Protein AF-A0A0F9DIH0-F1 (afdb_monomer)

Secondary structure (DSSP, 8-state):
----SSHHHHHHHHHHHHHHHHHHHHHHHHHHHHHHHHHHHHHHTTSS---HHHHHHHHHHHHHHHTT-TT---SSS-PPP-STTS--EEEEEEE-SS-EEEEEEETTS-EEE---GGG-

Solvent-accessible surface area (backbone atoms only — not comparable to full-atom values): 7164 Å² total; per-residue (Å²): 139,86,92,80,74,75,64,61,63,53,53,52,52,52,51,54,52,53,51,50,50,50,53,51,51,52,54,51,49,56,53,51,52,56,49,53,52,51,55,54,33,43,77,35,38,80,44,100,62,82,36,76,66,28,48,50,48,49,52,55,50,45,62,59,47,47,78,75,38,72,67,45,73,82,85,81,60,93,47,61,83,49,44,104,80,68,48,46,72,46,81,46,78,45,76,71,89,74,32,44,46,35,35,42,30,41,77,90,69,52,72,48,80,39,49,63,72,87,53,93

Structure (mmCIF, N/CA/C/O backbone):
data_AF-A0A0F9DIH0-F1
#
_entry.id   AF-A0A0F9DIH0-F1
#
loop_
_atom_site.group_PDB
_atom_site.id
_atom_site.type_symbol
_atom_site.label_atom_id
_atom_site.label_alt_id
_atom_site.label_comp_id
_atom_site.label_asym_id
_atom_site.label_entity_id
_atom_site.label_seq_id
_atom_site.pdbx_PDB_ins_code
_atom_site.Cartn_x
_atom_site.Cartn_y
_atom_site.Cartn_z
_atom_site.occupancy
_atom_site.B_iso_or_equiv
_atom_site.auth_seq_id
_atom_site.auth_comp_id
_atom_site.auth_asym_id
_atom_site.auth_atom_id
_atom_site.pdbx_PDB_model_num
ATOM 1 N N . MET A 1 1 ? 34.090 31.155 52.040 1.00 46.81 1 MET A N 1
ATOM 2 C CA . MET A 1 1 ? 33.802 31.039 50.593 1.00 46.81 1 MET A CA 1
ATOM 3 C C . MET A 1 1 ? 33.198 29.666 50.344 1.00 46.81 1 MET A C 1
ATOM 5 O O . MET A 1 1 ? 33.701 28.719 50.931 1.00 46.81 1 MET A O 1
ATOM 9 N N . GLY A 1 2 ? 32.123 29.573 49.553 1.00 48.81 2 GLY A N 1
ATOM 10 C CA . GLY A 1 2 ? 31.555 28.293 49.098 1.00 48.81 2 GLY A CA 1
ATOM 11 C C . GLY A 1 2 ? 30.111 28.006 49.532 1.00 48.81 2 GLY A C 1
ATOM 12 O O . GLY A 1 2 ? 29.866 27.019 50.214 1.00 48.81 2 GLY A O 1
ATOM 13 N N . LYS A 1 3 ? 29.145 28.847 49.138 1.00 50.38 3 LYS A N 1
ATOM 14 C CA . LYS A 1 3 ? 27.725 28.456 49.030 1.00 50.38 3 LYS A CA 1
ATOM 15 C C . LYS A 1 3 ? 27.330 28.487 47.552 1.00 50.38 3 LYS A C 1
ATOM 17 O O . LYS A 1 3 ? 26.573 29.351 47.142 1.00 50.38 3 LYS A O 1
ATOM 22 N N . GLU A 1 4 ? 27.866 27.576 46.751 1.00 50.84 4 GLU A N 1
ATOM 23 C CA . GLU A 1 4 ? 27.496 27.425 45.338 1.00 50.84 4 GLU A CA 1
ATOM 24 C C . GLU A 1 4 ? 27.503 25.923 45.031 1.00 50.84 4 GLU A C 1
ATOM 26 O O . GLU A 1 4 ? 28.532 25.275 45.174 1.00 50.84 4 GLU A O 1
ATOM 31 N N . GLY A 1 5 ? 26.342 25.331 44.733 1.00 53.25 5 GLY A N 1
ATOM 32 C CA . GLY A 1 5 ? 26.240 23.892 44.423 1.00 53.25 5 GLY A CA 1
ATOM 33 C C . GLY A 1 5 ? 24.900 23.226 44.758 1.00 53.25 5 GLY A C 1
ATOM 34 O O . GLY A 1 5 ? 24.653 22.103 44.339 1.00 53.25 5 GLY A O 1
ATOM 35 N N . SER A 1 6 ? 24.005 23.899 45.492 1.00 52.09 6 SER A N 1
ATOM 36 C CA . SER A 1 6 ? 22.675 23.350 45.829 1.00 52.09 6 SER A CA 1
ATOM 37 C C . SER A 1 6 ? 21.576 23.727 44.819 1.00 52.09 6 SER A C 1
ATOM 39 O O . SER A 1 6 ? 20.570 23.026 44.721 1.00 52.09 6 SER A O 1
ATOM 41 N N . GLY A 1 7 ? 21.763 24.817 44.064 1.00 57.88 7 GLY A 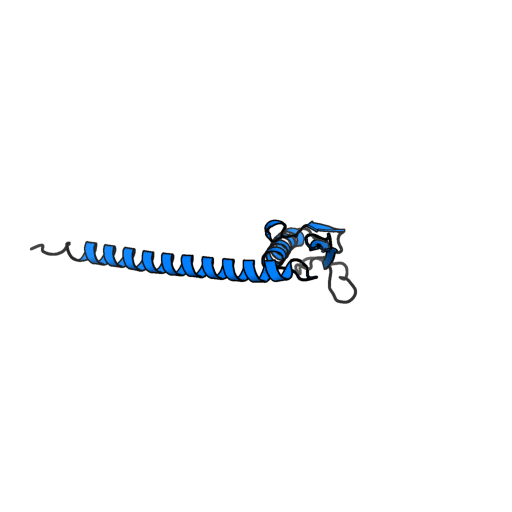N 1
ATOM 42 C CA . GLY A 1 7 ? 20.797 25.294 43.063 1.00 57.88 7 GLY A CA 1
ATOM 43 C C . GLY A 1 7 ? 20.794 24.469 41.774 1.00 57.88 7 GLY A C 1
ATOM 44 O O . GLY A 1 7 ? 19.728 24.125 41.273 1.00 57.88 7 GLY A O 1
ATOM 45 N N . THR A 1 8 ? 21.977 24.056 41.312 1.00 61.94 8 THR A N 1
ATOM 46 C CA . THR A 1 8 ? 22.172 23.392 40.013 1.00 61.94 8 THR A CA 1
ATOM 47 C C . THR A 1 8 ? 21.471 22.034 39.926 1.00 61.94 8 THR A C 1
ATOM 49 O O . THR A 1 8 ? 20.757 21.777 38.964 1.00 61.94 8 THR A O 1
ATOM 52 N N . MET A 1 9 ? 21.549 21.201 40.972 1.00 63.62 9 MET A N 1
ATOM 53 C CA . MET A 1 9 ? 20.879 19.888 40.983 1.00 63.62 9 MET A CA 1
ATOM 54 C C . MET A 1 9 ? 19.346 19.975 40.933 1.00 63.62 9 MET A C 1
ATOM 56 O O . MET A 1 9 ? 18.698 19.106 40.353 1.00 63.62 9 MET A O 1
ATOM 60 N N . LYS A 1 10 ? 18.737 20.999 41.550 1.00 70.94 10 LYS A N 1
ATOM 61 C CA . LYS A 1 10 ? 17.271 21.160 41.545 1.00 70.94 10 LYS A CA 1
ATOM 62 C C . LYS A 1 10 ? 16.762 21.641 40.190 1.00 70.94 10 LYS A C 1
ATOM 64 O O . LYS A 1 10 ? 15.706 21.191 39.749 1.00 70.94 10 LYS A O 1
ATOM 69 N N . GLU A 1 11 ? 17.507 22.530 39.541 1.00 72.56 11 GLU A N 1
ATOM 70 C CA . GLU A 1 11 ? 17.199 23.024 38.197 1.00 72.56 11 GLU A CA 1
ATOM 71 C C . GLU A 1 11 ? 17.341 21.913 37.148 1.00 72.56 11 GLU A C 1
ATOM 73 O O . GLU A 1 11 ? 16.443 21.738 36.326 1.00 72.56 11 GLU A O 1
ATOM 78 N N . GLU A 1 12 ? 18.384 21.082 37.243 1.00 74.75 12 GLU A N 1
ATOM 79 C CA . GLU A 1 12 ? 18.558 19.894 36.394 1.00 74.75 12 GLU A CA 1
ATOM 80 C C . GLU A 1 12 ? 17.431 18.862 36.596 1.00 74.75 12 GLU A C 1
ATOM 82 O O . GLU A 1 12 ? 16.861 18.349 35.627 1.00 74.75 12 GLU A O 1
ATOM 87 N N . MET A 1 13 ? 17.031 18.595 37.845 1.00 73.69 13 MET A N 1
ATOM 88 C CA . MET A 1 13 ? 15.895 17.710 38.142 1.00 73.69 13 MET A CA 1
ATOM 89 C C . MET A 1 13 ? 14.570 18.243 37.581 1.00 73.69 13 MET A C 1
ATOM 91 O O . MET A 1 13 ? 13.774 17.485 37.030 1.00 73.69 13 MET A O 1
ATOM 95 N N . MET A 1 14 ? 14.314 19.547 37.702 1.00 75.19 14 MET A N 1
ATOM 96 C CA . MET A 1 14 ? 13.110 20.156 37.130 1.00 75.19 14 MET A CA 1
ATOM 97 C C . MET A 1 14 ? 13.128 20.123 35.598 1.00 75.19 14 MET A C 1
ATOM 99 O O . MET A 1 14 ? 12.092 19.859 34.986 1.00 75.19 14 MET A O 1
ATOM 103 N N . GLY A 1 15 ? 14.295 20.325 34.978 1.00 80.12 15 GLY A N 1
ATOM 104 C CA . GLY A 1 15 ? 14.478 20.210 33.531 1.00 80.12 15 GLY A CA 1
ATOM 105 C C . GLY A 1 15 ? 14.171 18.804 33.012 1.00 80.12 15 GLY A C 1
ATOM 106 O O . GLY A 1 15 ? 13.383 18.643 32.081 1.00 80.12 15 GLY A O 1
ATOM 107 N N . THR A 1 16 ? 14.718 17.775 33.662 1.00 87.56 16 THR A N 1
ATOM 108 C CA . THR A 1 16 ? 14.470 16.365 33.300 1.00 87.56 16 THR A CA 1
ATOM 109 C C . THR A 1 16 ? 13.014 15.941 33.514 1.00 87.56 16 THR A C 1
ATOM 111 O O . THR A 1 16 ? 12.452 15.219 32.686 1.00 87.56 16 THR A O 1
ATOM 114 N N . PHE A 1 17 ? 12.361 16.427 34.575 1.00 84.25 17 PHE A N 1
ATOM 115 C CA . PHE A 1 17 ? 10.936 16.185 34.806 1.00 84.25 17 PHE A CA 1
ATOM 116 C C . PHE A 1 17 ? 10.059 16.848 33.735 1.00 84.25 17 PHE A C 1
ATOM 118 O O . PHE A 1 17 ? 9.160 16.209 33.191 1.00 84.25 17 PHE A O 1
ATOM 125 N N . HIS A 1 18 ? 10.345 18.104 33.379 1.00 88.25 18 HIS A N 1
ATOM 126 C CA . HIS A 1 18 ? 9.611 18.817 32.333 1.00 88.25 18 HIS A CA 1
ATOM 127 C C . HIS A 1 18 ? 9.746 18.136 30.964 1.00 88.25 18 HIS A C 1
ATOM 129 O O . HIS A 1 18 ? 8.758 17.993 30.244 1.00 88.25 18 HIS A O 1
ATOM 135 N N . GLU A 1 19 ? 10.944 17.658 30.629 1.00 92.31 19 GLU A N 1
ATOM 136 C CA . GLU A 1 19 ? 11.187 16.910 29.395 1.00 92.31 19 GLU A CA 1
ATOM 137 C C . GLU A 1 19 ? 10.433 15.572 29.378 1.00 92.31 19 GLU A C 1
ATOM 139 O O . GLU A 1 19 ? 9.779 15.226 28.394 1.00 92.31 19 GLU A O 1
ATOM 144 N N . SER A 1 20 ? 10.412 14.863 30.509 1.00 91.38 20 SER A N 1
ATOM 145 C CA . SER A 1 20 ? 9.646 13.618 30.653 1.00 91.38 20 SER A CA 1
ATOM 146 C C . SER A 1 20 ? 8.139 13.840 30.465 1.00 91.38 20 SER A C 1
ATOM 148 O O . SER A 1 20 ? 7.466 13.026 29.831 1.00 91.38 20 SER A O 1
ATOM 150 N N . LEU A 1 21 ? 7.597 14.957 30.969 1.00 94.50 21 LEU A N 1
ATOM 151 C CA . LEU A 1 21 ? 6.192 15.323 30.766 1.00 94.50 21 LEU A CA 1
ATOM 152 C C . LEU A 1 21 ? 5.876 15.608 29.291 1.00 94.50 21 LEU A C 1
ATOM 154 O O . LEU A 1 21 ? 4.831 15.170 28.806 1.00 94.50 21 LEU A O 1
ATOM 158 N N . LYS A 1 22 ? 6.773 16.290 28.564 1.00 94.44 22 LYS A N 1
ATOM 159 C CA . LYS A 1 22 ? 6.619 16.517 27.116 1.00 94.44 22 LYS A CA 1
ATOM 160 C C . LYS A 1 22 ? 6.600 15.204 26.343 1.00 94.44 22 LYS A C 1
ATOM 162 O O . LYS A 1 22 ? 5.678 14.974 25.565 1.00 94.44 22 LYS A O 1
ATOM 167 N N . GLN A 1 23 ? 7.557 14.318 26.616 1.00 94.00 23 GLN A N 1
ATOM 168 C CA . GLN A 1 23 ? 7.631 13.003 25.975 1.00 94.00 23 GLN A CA 1
ATOM 169 C C . GLN A 1 23 ? 6.384 12.155 26.264 1.00 94.00 23 GLN A C 1
ATOM 171 O O . GLN A 1 23 ? 5.854 11.498 25.368 1.00 94.00 23 GLN A O 1
ATOM 176 N N . ALA A 1 24 ? 5.868 12.188 27.497 1.00 93.56 24 ALA A N 1
ATOM 177 C CA . ALA A 1 24 ? 4.642 11.480 27.861 1.00 93.56 24 ALA A CA 1
ATOM 178 C C . ALA A 1 24 ? 3.401 12.034 27.137 1.00 93.56 24 ALA A C 1
ATOM 180 O O . ALA A 1 24 ? 2.552 11.255 26.687 1.00 93.56 24 ALA A O 1
ATOM 181 N N . ALA A 1 25 ? 3.300 13.360 26.994 1.00 93.81 25 ALA A N 1
ATOM 182 C CA . ALA A 1 25 ? 2.220 14.008 26.257 1.00 93.81 25 ALA A CA 1
ATOM 183 C C . ALA A 1 25 ? 2.268 13.657 24.762 1.00 93.81 25 ALA A C 1
ATOM 185 O O . ALA A 1 25 ? 1.250 13.270 24.187 1.00 93.81 25 ALA A O 1
ATOM 186 N N . GLU A 1 26 ? 3.452 13.703 24.149 1.00 95.31 26 GLU A N 1
ATOM 187 C CA . GLU A 1 26 ? 3.643 13.343 22.743 1.00 95.31 26 GLU A CA 1
ATOM 188 C C . GLU A 1 26 ? 3.342 11.865 22.479 1.00 95.31 26 GLU A C 1
ATOM 190 O O . GLU A 1 26 ? 2.585 11.540 21.565 1.00 95.31 26 GLU A O 1
ATOM 195 N N . LYS A 1 27 ? 3.832 10.962 23.336 1.00 93.00 27 LYS A N 1
ATOM 196 C CA . LYS A 1 27 ? 3.518 9.530 23.248 1.00 93.00 27 LYS A CA 1
ATOM 197 C C . LYS A 1 27 ? 2.017 9.261 23.366 1.00 93.00 27 LYS A C 1
ATOM 199 O O . LYS A 1 27 ? 1.488 8.395 22.672 1.00 93.00 27 LYS A O 1
ATOM 204 N N . SER A 1 28 ? 1.328 9.996 24.238 1.00 92.56 28 SER A N 1
ATOM 205 C CA . SER A 1 28 ? -0.126 9.882 24.389 1.00 92.56 28 SER A CA 1
ATOM 206 C C . SER A 1 28 ? -0.853 10.371 23.137 1.00 92.56 28 SER A C 1
ATOM 208 O O . SER A 1 28 ? -1.756 9.684 22.667 1.00 92.56 28 SER A O 1
ATOM 210 N N . ARG A 1 29 ? -0.427 11.502 22.555 1.00 93.44 29 ARG A N 1
ATOM 211 C CA . ARG A 1 29 ? -0.972 12.034 21.296 1.00 93.44 29 ARG A CA 1
ATOM 212 C C . ARG A 1 29 ? -0.835 11.027 20.154 1.00 93.44 29 ARG A C 1
ATOM 214 O O . ARG A 1 29 ? -1.838 10.689 19.537 1.00 93.44 29 ARG A O 1
ATOM 221 N N . LEU A 1 30 ? 0.371 10.499 19.937 1.00 88.81 30 LEU A N 1
ATOM 222 C CA . LEU A 1 30 ? 0.639 9.510 18.887 1.00 88.81 30 LEU A CA 1
ATOM 223 C C . LEU A 1 30 ? -0.229 8.257 19.049 1.00 88.81 30 LEU A C 1
ATOM 225 O O . LEU A 1 30 ? -0.768 7.743 18.075 1.00 88.81 30 LEU A O 1
ATOM 229 N N . ARG A 1 31 ? -0.423 7.790 20.288 1.00 86.69 31 ARG A N 1
ATOM 230 C CA . ARG A 1 31 ? -1.306 6.652 20.569 1.00 86.69 31 ARG A CA 1
ATOM 231 C C . ARG A 1 31 ? -2.765 6.943 20.208 1.00 86.69 31 ARG A C 1
ATOM 233 O O . ARG A 1 31 ? -3.438 6.053 19.698 1.00 86.69 31 ARG A O 1
ATOM 240 N N . TYR A 1 32 ? -3.267 8.144 20.498 1.00 85.19 32 TYR A N 1
ATOM 241 C CA . TYR A 1 32 ? -4.633 8.527 20.128 1.00 85.19 32 TYR A CA 1
ATOM 242 C C . TYR A 1 32 ? -4.807 8.645 18.611 1.00 85.19 32 TYR A C 1
ATOM 244 O O . TYR A 1 32 ? -5.815 8.173 18.099 1.00 85.19 32 TYR A O 1
ATOM 252 N N . GLU A 1 33 ? -3.825 9.204 17.900 1.00 84.94 33 GLU A N 1
ATOM 253 C CA . GLU A 1 33 ? -3.834 9.278 16.429 1.00 84.94 33 GLU A CA 1
ATOM 254 C C . GLU A 1 33 ? -3.873 7.880 15.800 1.00 84.94 33 GLU A C 1
ATOM 256 O O . GLU A 1 33 ? -4.748 7.595 14.990 1.00 84.94 33 GLU A O 1
ATOM 261 N N . GLN A 1 34 ? -3.024 6.962 16.270 1.00 80.38 34 GLN A N 1
ATOM 262 C CA . GLN A 1 34 ? -3.030 5.566 15.817 1.00 80.38 34 GLN A CA 1
ATOM 263 C C . GLN A 1 34 ? -4.366 4.853 16.073 1.00 80.38 34 GLN A C 1
ATOM 265 O O . GLN A 1 34 ? -4.791 4.023 15.271 1.00 80.38 34 GLN A O 1
ATOM 270 N N . LEU A 1 35 ? -5.030 5.151 17.195 1.00 79.50 35 LEU A N 1
ATOM 271 C CA . LEU A 1 35 ? -6.350 4.592 17.491 1.00 79.50 35 LEU A CA 1
ATOM 272 C C . LEU A 1 35 ? -7.422 5.139 16.543 1.00 79.50 35 LEU A C 1
ATOM 274 O O . LEU A 1 35 ? -8.268 4.370 16.096 1.00 79.50 35 LEU A O 1
ATOM 278 N N . ASP A 1 36 ? -7.399 6.437 16.240 1.0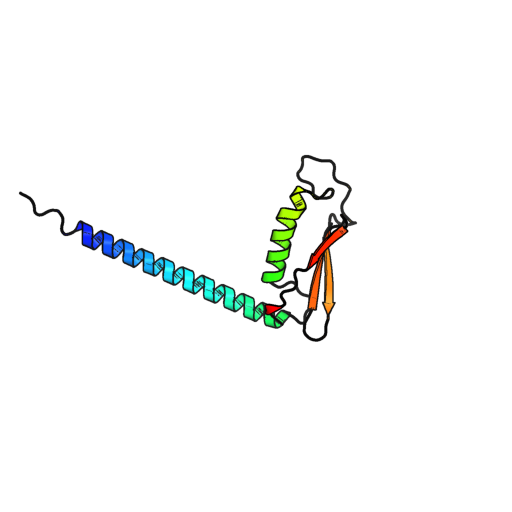0 81.94 36 ASP A N 1
ATOM 279 C CA . ASP A 1 36 ? -8.361 7.068 15.330 1.00 81.94 36 ASP A CA 1
ATOM 280 C C . ASP A 1 36 ? -8.243 6.506 13.905 1.00 81.94 36 ASP A C 1
ATOM 282 O O . ASP A 1 36 ? -9.251 6.129 13.300 1.00 81.94 36 ASP A O 1
ATOM 286 N N . ASP A 1 37 ? -7.013 6.351 13.409 1.00 80.69 37 ASP A N 1
ATOM 287 C CA . ASP A 1 37 ? -6.742 5.725 12.112 1.00 80.69 37 ASP A CA 1
ATOM 288 C C . ASP A 1 37 ? -7.224 4.267 12.082 1.00 80.69 37 ASP A C 1
ATOM 290 O O . ASP A 1 37 ? -7.966 3.884 11.177 1.00 80.69 37 ASP A O 1
ATOM 294 N N . PHE A 1 38 ? -6.940 3.485 13.130 1.00 77.75 38 PHE A N 1
ATOM 295 C CA . PHE A 1 38 ? -7.441 2.112 13.259 1.00 77.75 38 PHE A CA 1
ATOM 296 C C . PHE A 1 38 ? -8.977 2.031 13.198 1.00 77.75 38 PHE A C 1
ATOM 298 O O . PHE A 1 38 ? -9.535 1.176 12.504 1.00 77.75 38 PHE A O 1
ATOM 305 N N . TYR A 1 39 ? -9.694 2.915 13.903 1.00 75.44 39 TYR A N 1
ATOM 306 C CA . TYR A 1 39 ? -11.162 2.913 13.882 1.00 75.44 39 TYR A CA 1
ATOM 307 C C . TYR A 1 39 ? -11.729 3.293 12.510 1.00 75.44 39 TYR A C 1
ATOM 309 O O . TYR A 1 39 ? -12.713 2.688 12.067 1.00 75.44 39 TYR A O 1
ATOM 317 N N . LYS A 1 40 ? -11.116 4.261 11.819 1.00 77.06 40 LYS A N 1
ATOM 318 C CA . LYS A 1 40 ? -11.498 4.628 10.446 1.00 77.06 40 LYS A CA 1
ATOM 319 C C . LYS A 1 40 ? -11.242 3.483 9.473 1.00 77.06 40 LYS A C 1
ATOM 321 O O . LYS A 1 40 ? -12.110 3.179 8.653 1.00 77.06 40 LYS A O 1
ATOM 326 N N . ASP A 1 41 ? -10.100 2.822 9.597 1.00 79.50 41 ASP A N 1
ATOM 327 C CA . ASP A 1 41 ? -9.701 1.720 8.728 1.00 79.50 41 ASP A CA 1
ATOM 328 C C . ASP A 1 41 ? -10.612 0.503 8.909 1.00 79.50 41 ASP A C 1
ATOM 330 O O . ASP A 1 41 ? -11.129 -0.033 7.927 1.00 79.50 41 ASP A O 1
ATOM 334 N N . ARG A 1 42 ? -10.975 0.158 10.151 1.00 71.94 42 ARG A N 1
ATOM 335 C CA . ARG A 1 42 ? -11.974 -0.887 10.432 1.00 71.94 42 ARG A CA 1
ATOM 336 C C . ARG A 1 42 ? -13.333 -0.589 9.789 1.00 71.94 42 ARG A C 1
ATOM 338 O O . ARG A 1 42 ? -13.984 -1.490 9.261 1.00 71.94 42 ARG A O 1
ATOM 345 N N . ALA A 1 43 ? -13.776 0.671 9.790 1.00 72.62 43 ALA A N 1
ATOM 346 C CA . ALA A 1 43 ? -15.013 1.072 9.111 1.00 72.62 43 ALA A CA 1
ATOM 347 C C . ALA A 1 43 ? -14.921 0.965 7.572 1.00 72.62 43 ALA A C 1
ATOM 349 O O . ALA A 1 43 ? -15.948 0.936 6.882 1.00 72.62 43 ALA A O 1
ATOM 350 N N . ASN A 1 44 ? -13.704 0.899 7.027 1.00 69.44 44 ASN A N 1
ATOM 351 C CA . ASN A 1 44 ? -13.418 0.810 5.600 1.00 69.44 44 ASN A CA 1
ATOM 352 C C . ASN A 1 44 ? -13.021 -0.598 5.127 1.00 69.44 44 ASN A C 1
ATOM 354 O O . ASN A 1 44 ? -13.065 -0.826 3.924 1.00 69.44 44 ASN A O 1
ATOM 358 N N . ALA A 1 45 ? -12.756 -1.561 6.018 1.00 64.88 45 ALA A N 1
ATOM 359 C CA . ALA A 1 45 ? -12.261 -2.909 5.683 1.00 64.88 45 ALA A CA 1
ATOM 360 C C . ALA A 1 45 ? -13.164 -3.738 4.736 1.00 64.88 45 ALA A C 1
ATOM 362 O O . ALA A 1 45 ? -12.736 -4.733 4.151 1.00 64.88 45 ALA A O 1
ATOM 363 N N . LYS A 1 46 ? -14.433 -3.340 4.566 1.00 68.25 46 LYS A N 1
ATOM 364 C CA . LYS A 1 46 ? -15.388 -3.953 3.618 1.00 68.25 46 LYS A CA 1
ATOM 365 C C . LYS A 1 46 ? -15.584 -3.156 2.325 1.00 68.25 46 LYS A C 1
ATOM 367 O O . LYS A 1 46 ? -16.442 -3.502 1.515 1.00 68.25 46 LYS A O 1
ATOM 372 N N . LYS A 1 47 ? -14.845 -2.064 2.144 1.00 77.50 47 LYS A N 1
ATOM 373 C CA . LYS A 1 47 ? -14.915 -1.182 0.977 1.00 77.50 47 LYS A CA 1
ATOM 374 C C . LYS A 1 47 ? -13.707 -1.425 0.076 1.00 77.50 47 LYS A C 1
ATOM 376 O O . LYS A 1 47 ? -12.690 -1.961 0.497 1.00 77.50 47 LYS A O 1
ATOM 381 N N . PHE A 1 48 ? -13.810 -0.983 -1.173 1.00 84.94 48 PHE A N 1
ATOM 382 C CA . PHE A 1 48 ? -12.688 -0.948 -2.112 1.00 84.94 48 PHE A CA 1
ATOM 383 C C . PHE A 1 48 ? -11.813 0.282 -1.834 1.00 84.94 48 PHE A C 1
ATOM 385 O O . PHE A 1 48 ? -11.788 1.235 -2.611 1.00 84.94 48 PHE A O 1
ATOM 392 N N . THR A 1 49 ? -11.184 0.321 -0.661 1.00 85.62 49 THR A N 1
ATOM 393 C CA . THR A 1 49 ? -10.385 1.459 -0.191 1.00 85.62 49 THR A CA 1
ATOM 394 C C . THR A 1 49 ? -9.115 0.944 0.465 1.00 85.62 49 THR A C 1
ATOM 396 O O . THR A 1 49 ? -9.170 -0.052 1.170 1.00 85.62 49 THR A O 1
ATOM 399 N N . ILE A 1 50 ? -7.996 1.625 0.213 1.00 87.94 50 ILE A N 1
ATOM 400 C CA . ILE A 1 50 ? -6.710 1.341 0.853 1.00 87.94 50 ILE A CA 1
ATOM 401 C C . ILE A 1 50 ? -6.701 2.009 2.230 1.00 87.94 50 ILE A C 1
ATOM 403 O O . ILE A 1 50 ? -6.941 3.216 2.321 1.00 87.94 50 ILE A O 1
ATOM 407 N N . THR A 1 51 ? -6.451 1.230 3.279 1.00 88.44 51 THR A N 1
ATOM 408 C CA . THR A 1 51 ? -6.320 1.723 4.660 1.00 88.44 51 THR A CA 1
ATOM 409 C C . THR A 1 51 ? -5.014 2.494 4.868 1.00 88.44 51 THR A C 1
ATOM 411 O O . THR A 1 51 ? -4.110 2.462 4.028 1.00 88.44 51 THR A O 1
ATOM 414 N N . THR A 1 52 ? -4.871 3.197 5.994 1.00 87.19 52 THR A N 1
ATOM 415 C CA . THR A 1 52 ? -3.601 3.874 6.319 1.00 87.19 52 THR A CA 1
ATOM 416 C C . THR A 1 52 ? -2.448 2.878 6.467 1.00 87.19 52 THR A C 1
ATOM 418 O O . THR A 1 52 ? -1.341 3.133 5.984 1.00 87.19 52 THR A O 1
ATOM 421 N N . TYR A 1 53 ? -2.728 1.712 7.056 1.00 88.31 53 TYR A N 1
ATOM 422 C CA . TYR A 1 53 ? -1.783 0.604 7.160 1.00 88.31 53 TYR A CA 1
ATOM 423 C C . TYR A 1 53 ? -1.379 0.068 5.780 1.00 88.31 53 TYR A C 1
ATOM 425 O O . TYR A 1 53 ? -0.195 0.038 5.454 1.00 88.31 53 TYR A O 1
ATOM 433 N N . GLU A 1 54 ? -2.353 -0.282 4.936 1.00 91.69 54 GLU A N 1
ATOM 434 C CA . GLU A 1 54 ? -2.104 -0.806 3.587 1.00 91.69 54 GLU A CA 1
ATOM 435 C C . GLU A 1 54 ? -1.325 0.198 2.728 1.00 91.69 54 GLU A C 1
ATOM 437 O O . GLU A 1 54 ? -0.430 -0.183 1.974 1.00 91.69 54 GLU A O 1
ATOM 442 N N . LEU A 1 55 ? -1.617 1.496 2.865 1.00 92.06 55 LEU A N 1
ATOM 443 C CA . LEU A 1 55 ? -0.875 2.551 2.179 1.00 92.06 55 LEU A CA 1
ATOM 444 C C . LEU A 1 55 ? 0.591 2.579 2.619 1.00 92.06 55 LEU A C 1
ATOM 446 O O . LEU A 1 55 ? 1.476 2.716 1.775 1.00 92.06 55 LEU A O 1
ATOM 450 N N . LYS A 1 56 ? 0.858 2.438 3.920 1.00 94.12 56 LYS A N 1
ATOM 451 C CA . LYS A 1 56 ? 2.227 2.369 4.433 1.00 94.12 56 LYS A CA 1
ATOM 452 C C . LYS A 1 56 ? 2.972 1.164 3.851 1.00 94.12 56 LYS A C 1
ATOM 454 O O . LYS A 1 56 ? 4.077 1.339 3.345 1.00 94.12 56 LYS A O 1
ATOM 459 N N . GLU A 1 57 ? 2.355 -0.016 3.846 1.00 95.56 57 GLU A N 1
ATOM 460 C CA . GLU A 1 57 ? 2.952 -1.228 3.265 1.00 95.56 57 GLU A CA 1
ATOM 461 C C . GLU A 1 57 ? 3.252 -1.055 1.765 1.00 95.56 57 GLU A C 1
ATOM 463 O O . GLU A 1 57 ? 4.324 -1.433 1.289 1.00 95.56 57 G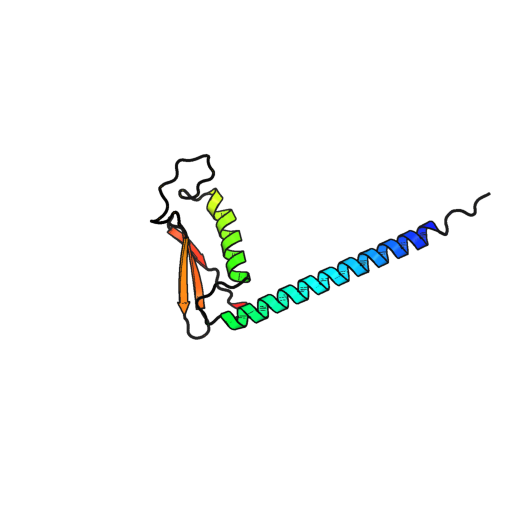LU A O 1
ATOM 468 N N . VAL A 1 58 ? 2.364 -0.388 1.013 1.00 95.75 58 VAL A N 1
ATOM 469 C CA . VAL A 1 58 ? 2.612 -0.037 -0.397 1.00 95.75 58 VAL A CA 1
ATOM 470 C C . VAL A 1 58 ? 3.838 0.858 -0.549 1.00 95.75 58 VAL A C 1
ATOM 472 O O . VAL A 1 58 ? 4.640 0.629 -1.454 1.00 95.75 58 VAL A O 1
ATOM 475 N N . LEU A 1 59 ? 3.977 1.894 0.281 1.00 95.44 59 LEU A N 1
ATOM 476 C CA . LEU A 1 59 ? 5.084 2.850 0.187 1.00 95.44 59 LEU A CA 1
ATOM 477 C C . LEU A 1 59 ? 6.427 2.210 0.553 1.00 95.44 59 LEU A C 1
ATOM 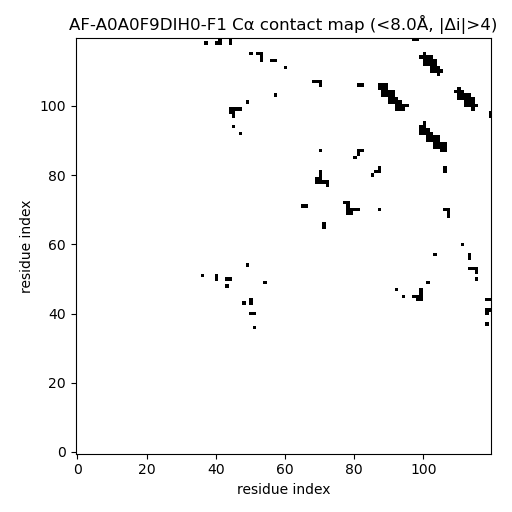479 O O . LEU A 1 59 ? 7.423 2.436 -0.143 1.00 95.44 59 LEU A O 1
ATOM 483 N N . ASP A 1 60 ? 6.447 1.386 1.598 1.00 96.56 60 ASP A N 1
ATOM 484 C CA . ASP A 1 60 ? 7.644 0.666 2.032 1.00 96.56 60 ASP A CA 1
ATOM 485 C C . ASP A 1 60 ? 8.094 -0.321 0.950 1.00 96.56 60 ASP A C 1
ATOM 487 O O . ASP A 1 60 ? 9.251 -0.296 0.512 1.00 96.56 60 ASP A O 1
ATOM 491 N N . TRP A 1 61 ? 7.158 -1.117 0.426 1.00 96.62 61 TRP A N 1
ATOM 492 C CA . TRP A 1 61 ? 7.446 -2.041 -0.664 1.00 96.62 61 TRP A CA 1
ATOM 493 C C . TRP A 1 61 ? 7.885 -1.313 -1.939 1.00 96.62 61 TRP A C 1
ATOM 495 O O . TRP A 1 61 ? 8.860 -1.720 -2.568 1.00 96.62 61 TRP A O 1
ATOM 505 N N . GLN A 1 62 ? 7.237 -0.204 -2.315 1.00 94.31 62 GLN A N 1
ATOM 506 C CA . GLN A 1 62 ? 7.663 0.594 -3.468 1.00 94.31 62 GLN A CA 1
ATOM 507 C C . GLN A 1 62 ? 9.088 1.117 -3.291 1.00 94.31 62 GLN A C 1
ATOM 509 O O . GLN A 1 62 ? 9.877 1.037 -4.229 1.00 94.31 62 GLN A O 1
ATOM 514 N N . THR A 1 63 ? 9.434 1.628 -2.110 1.00 94.56 63 THR A N 1
ATOM 515 C CA . THR A 1 63 ? 10.771 2.168 -1.833 1.00 94.56 63 THR A CA 1
ATOM 516 C C . THR A 1 63 ? 11.855 1.118 -2.060 1.00 94.56 63 THR A C 1
ATOM 518 O O . THR A 1 63 ? 12.876 1.410 -2.685 1.00 94.56 63 THR A O 1
ATOM 521 N N . GLU A 1 64 ? 11.624 -0.116 -1.612 1.00 95.38 64 GLU A N 1
ATOM 522 C CA . GLU A 1 64 ? 12.560 -1.216 -1.837 1.00 95.38 64 GLU A CA 1
ATOM 523 C C . GLU A 1 64 ? 12.543 -1.694 -3.294 1.00 95.38 64 GLU A C 1
ATOM 525 O O . GLU A 1 64 ? 13.586 -1.802 -3.942 1.00 95.38 64 GLU A O 1
ATOM 530 N N . HIS A 1 65 ? 11.354 -1.906 -3.855 1.00 94.06 65 HIS A N 1
ATOM 531 C CA . HIS A 1 65 ? 11.179 -2.409 -5.212 1.00 94.06 65 HIS A CA 1
ATOM 532 C C . HIS A 1 65 ? 11.795 -1.479 -6.270 1.00 94.06 65 HIS A C 1
ATOM 534 O O . HIS A 1 65 ? 12.375 -1.933 -7.257 1.00 94.06 65 HIS A O 1
ATOM 540 N N . ASN A 1 66 ? 11.723 -0.165 -6.063 1.00 92.00 66 ASN A N 1
ATOM 541 C CA . ASN A 1 66 ? 12.219 0.843 -7.003 1.00 92.00 66 ASN A CA 1
ATOM 542 C C . ASN A 1 66 ? 13.723 0.766 -7.251 1.00 92.00 66 ASN A C 1
ATOM 544 O O . ASN A 1 66 ? 14.170 1.101 -8.347 1.00 92.00 66 ASN A O 1
ATOM 548 N N . LYS A 1 67 ? 14.488 0.261 -6.279 1.00 91.94 67 LYS A N 1
ATOM 549 C CA . LYS A 1 67 ? 15.941 0.091 -6.397 1.00 91.94 67 LYS A CA 1
ATOM 550 C C . LYS A 1 67 ? 16.323 -0.882 -7.513 1.00 91.94 67 LYS A C 1
ATOM 552 O O . LYS A 1 67 ? 17.379 -0.736 -8.119 1.00 91.94 67 LYS A O 1
ATOM 557 N N . THR A 1 68 ? 15.470 -1.868 -7.790 1.00 91.00 68 THR A N 1
ATOM 558 C CA . THR A 1 68 ? 15.749 -2.954 -8.746 1.00 91.00 68 THR A CA 1
ATOM 559 C C . THR A 1 68 ? 14.784 -2.982 -9.931 1.00 91.00 68 THR A C 1
ATOM 561 O O . THR A 1 68 ? 15.033 -3.675 -10.917 1.00 91.00 68 THR A O 1
ATOM 564 N N . CYS A 1 69 ? 13.689 -2.220 -9.875 1.00 90.12 69 CYS A N 1
ATOM 565 C CA . CYS A 1 69 ? 12.650 -2.234 -10.896 1.00 90.12 69 CYS A CA 1
ATOM 566 C C . CYS A 1 69 ? 13.143 -1.651 -12.240 1.00 90.12 69 CYS A C 1
ATOM 568 O O . CYS A 1 69 ? 13.571 -0.492 -12.285 1.00 90.12 69 CYS A O 1
ATOM 570 N N . PRO A 1 70 ? 13.000 -2.385 -13.362 1.00 87.88 70 PRO A N 1
ATOM 571 C CA . PRO A 1 70 ? 13.391 -1.895 -14.689 1.00 87.88 70 PRO A CA 1
ATOM 572 C C . PRO A 1 70 ? 12.452 -0.813 -15.251 1.00 87.88 70 PRO A C 1
ATOM 574 O O . PRO A 1 70 ? 12.802 -0.137 -16.213 1.00 87.88 70 PRO A O 1
ATOM 577 N N . TYR A 1 71 ? 11.270 -0.633 -14.652 1.00 87.06 71 TYR A N 1
ATOM 578 C CA . TYR A 1 71 ? 10.283 0.389 -15.032 1.00 87.06 71 TYR A CA 1
ATOM 579 C C . TYR A 1 71 ? 10.273 1.591 -14.078 1.00 87.06 71 TYR A C 1
ATOM 581 O O . TYR A 1 71 ? 9.405 2.454 -14.194 1.00 87.06 71 TYR A O 1
ATOM 589 N N . TYR A 1 72 ? 11.166 1.627 -13.083 1.00 88.00 72 TYR A N 1
ATOM 590 C CA . TYR A 1 72 ? 11.309 2.788 -12.209 1.00 88.00 72 TYR A CA 1
ATOM 591 C C . TYR A 1 72 ? 12.336 3.749 -12.787 1.00 88.00 72 TYR A C 1
ATOM 593 O O . TYR A 1 72 ? 13.477 3.344 -12.983 1.00 88.00 72 TYR A O 1
ATOM 601 N N . ASP A 1 73 ? 11.946 4.993 -13.042 1.00 85.75 73 ASP A N 1
ATOM 602 C CA . ASP A 1 73 ? 12.871 6.020 -13.512 1.00 85.75 73 ASP A CA 1
ATOM 603 C C . ASP A 1 73 ? 13.555 6.690 -12.317 1.00 85.75 73 ASP A C 1
ATOM 605 O O . ASP A 1 73 ? 12.923 7.408 -11.543 1.00 85.75 73 ASP A O 1
ATOM 609 N N . ASP A 1 74 ? 14.844 6.412 -12.148 1.00 84.38 74 ASP A N 1
ATOM 610 C CA . ASP A 1 74 ? 15.717 7.079 -11.178 1.00 84.38 74 ASP A CA 1
ATOM 611 C C . ASP A 1 74 ? 16.532 8.220 -11.821 1.00 84.38 74 ASP A C 1
ATOM 613 O O . ASP A 1 74 ? 17.412 8.789 -11.177 1.00 84.38 74 ASP A O 1
ATOM 617 N N . GLY A 1 75 ? 16.261 8.554 -13.090 1.00 83.25 75 GLY A N 1
ATOM 618 C CA . GLY A 1 75 ? 16.990 9.543 -13.881 1.00 83.25 75 GLY A CA 1
ATOM 619 C C . GLY A 1 75 ? 18.327 9.046 -14.439 1.00 83.25 75 GLY A C 1
ATOM 620 O O . GLY A 1 75 ? 19.004 9.794 -15.143 1.00 83.25 75 GLY A O 1
ATOM 621 N N . THR A 1 76 ? 18.728 7.804 -14.143 1.00 81.56 76 THR A N 1
ATOM 622 C CA . THR A 1 76 ? 20.033 7.248 -14.544 1.00 81.56 76 THR A CA 1
ATOM 623 C C . THR A 1 76 ? 19.942 6.196 -15.648 1.00 81.56 76 THR A C 1
ATOM 625 O O . THR A 1 76 ? 20.956 5.870 -16.268 1.00 81.56 76 THR A O 1
ATOM 628 N N . LYS A 1 77 ? 18.743 5.674 -15.933 1.00 79.00 77 LYS A N 1
ATOM 629 C CA . LYS A 1 77 ? 18.515 4.596 -16.906 1.00 79.00 77 LYS A CA 1
ATOM 630 C C . LYS A 1 77 ? 17.345 4.894 -17.838 1.00 79.00 77 LYS A C 1
ATOM 632 O O . LYS A 1 77 ? 16.364 5.516 -17.448 1.00 79.00 77 LYS A O 1
ATOM 637 N N . VAL A 1 78 ? 17.431 4.401 -19.075 1.00 78.69 78 VAL A N 1
ATOM 638 C CA . VAL A 1 78 ? 16.312 4.446 -20.026 1.00 78.69 78 VAL A CA 1
ATOM 639 C C . VAL A 1 78 ? 15.270 3.426 -19.581 1.00 78.69 78 VAL A C 1
ATOM 641 O O . VAL A 1 78 ? 15.504 2.220 -19.663 1.00 78.69 78 VAL A O 1
ATOM 644 N N . VAL A 1 79 ? 14.128 3.903 -19.096 1.00 80.06 79 VAL A N 1
ATOM 645 C CA . VAL A 1 79 ? 13.012 3.043 -18.697 1.00 80.06 79 VAL A CA 1
ATOM 646 C C . VAL A 1 79 ? 12.082 2.762 -19.871 1.00 80.06 79 VAL A C 1
ATOM 648 O O . VAL A 1 79 ? 11.848 3.614 -20.728 1.00 80.06 79 VAL A O 1
ATOM 651 N N . SER A 1 80 ? 11.516 1.554 -19.904 1.00 69.56 80 SER A N 1
ATOM 652 C CA . SER A 1 80 ? 10.392 1.261 -20.796 1.00 69.56 80 SER A CA 1
ATOM 653 C C . SER A 1 80 ? 9.215 2.173 -20.429 1.00 69.56 80 SER A C 1
ATOM 655 O O . SER A 1 80 ? 8.984 2.379 -19.233 1.00 69.56 80 SER A O 1
ATOM 657 N N . PRO A 1 81 ? 8.446 2.692 -21.407 1.00 63.69 81 PRO A N 1
ATOM 658 C CA . PRO A 1 81 ? 7.283 3.517 -21.114 1.00 63.69 81 PRO A CA 1
ATOM 659 C C . PRO A 1 81 ? 6.362 2.782 -20.137 1.00 63.69 81 PRO A C 1
ATOM 661 O O . PRO A 1 81 ? 6.072 1.594 -20.312 1.00 63.69 81 PRO A O 1
ATOM 664 N N . GLY A 1 82 ? 5.943 3.491 -19.085 1.00 65.38 82 GLY A N 1
ATOM 665 C CA . GLY A 1 82 ? 4.881 3.030 -18.196 1.00 65.38 82 GLY A CA 1
ATOM 666 C C . GLY A 1 82 ? 3.583 2.784 -18.973 1.00 65.38 82 GLY A C 1
ATOM 667 O O . GLY A 1 82 ? 3.492 3.072 -20.168 1.00 65.38 82 GLY A O 1
ATOM 668 N N . GLY A 1 83 ? 2.557 2.253 -18.303 1.00 66.62 83 GLY A N 1
ATOM 669 C CA . GLY A 1 83 ? 1.237 2.071 -18.913 1.00 66.62 83 GLY A CA 1
ATOM 670 C C . GLY A 1 83 ? 0.648 3.384 -19.451 1.00 66.62 83 GLY A C 1
ATOM 671 O O . GLY A 1 83 ? 1.240 4.450 -19.299 1.00 66.62 83 GLY A O 1
ATOM 672 N N . ALA A 1 84 ? -0.554 3.328 -20.034 1.00 64.12 84 ALA A N 1
ATOM 673 C CA . ALA A 1 84 ? -1.186 4.396 -20.832 1.00 64.12 84 ALA 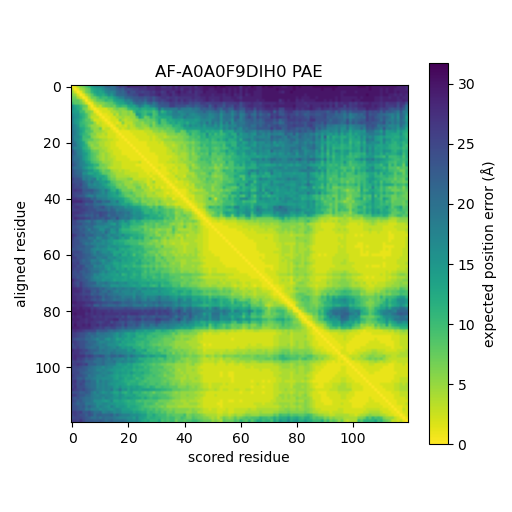A CA 1
ATOM 674 C C . ALA A 1 84 ? -1.331 5.799 -20.177 1.00 64.12 84 ALA A C 1
ATOM 676 O O . ALA A 1 84 ? -1.812 6.723 -20.824 1.00 64.12 84 ALA A O 1
ATOM 677 N N . ILE A 1 85 ? -0.906 5.979 -18.924 1.00 70.88 85 ILE A N 1
ATOM 678 C CA . ILE 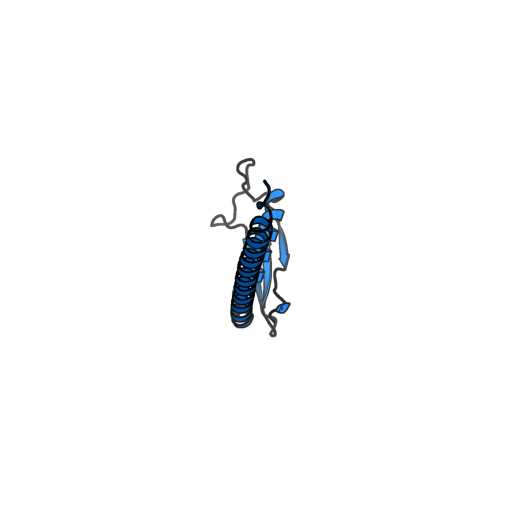A 1 85 ? -0.919 7.232 -18.151 1.00 70.88 85 ILE A CA 1
ATOM 679 C C . ILE A 1 85 ? 0.325 7.392 -17.249 1.00 70.88 85 ILE A C 1
ATOM 681 O O . ILE A 1 85 ? 0.271 8.060 -16.222 1.00 70.88 85 ILE A O 1
ATOM 685 N N . GLY A 1 86 ? 1.433 6.708 -17.555 1.00 70.81 86 GLY A N 1
ATOM 686 C CA . GLY A 1 86 ? 2.639 6.704 -16.710 1.00 70.81 86 GLY A CA 1
ATOM 687 C C . GLY A 1 86 ? 2.514 5.869 -15.427 1.00 70.81 86 GLY A C 1
ATOM 688 O O . GLY A 1 86 ? 3.471 5.743 -14.666 1.00 70.81 86 GLY A O 1
ATOM 689 N N . GLY A 1 87 ? 1.357 5.246 -15.190 1.00 81.31 87 GLY A N 1
ATOM 690 C CA . GLY A 1 87 ? 1.160 4.296 -14.102 1.00 81.31 87 GLY A CA 1
ATOM 691 C C . GLY A 1 87 ? 1.824 2.950 -14.401 1.00 81.31 87 GLY A C 1
ATOM 692 O O . GLY A 1 87 ? 1.649 2.386 -15.481 1.00 81.31 87 GLY A O 1
ATOM 693 N N . ARG A 1 88 ? 2.557 2.408 -13.425 1.00 89.38 88 ARG A N 1
ATOM 694 C CA . ARG A 1 88 ? 3.089 1.028 -13.449 1.00 89.38 88 ARG A CA 1
ATOM 695 C C . ARG A 1 88 ? 2.490 0.131 -12.370 1.00 89.38 88 ARG A C 1
ATOM 697 O O . ARG A 1 88 ? 2.863 -1.031 -12.284 1.00 89.38 88 ARG A O 1
ATOM 704 N N . MET A 1 89 ? 1.622 0.682 -11.527 1.00 91.69 89 MET A N 1
ATOM 705 C CA . MET A 1 89 ? 1.053 -0.001 -10.374 1.00 91.69 89 MET A CA 1
ATOM 706 C C . MET A 1 89 ? -0.391 -0.404 -10.651 1.00 91.69 89 MET A C 1
ATOM 708 O O . MET A 1 89 ? -1.173 0.407 -11.136 1.00 91.69 89 MET A O 1
ATOM 712 N N . THR A 1 90 ? -0.739 -1.643 -10.318 1.00 93.19 90 THR A N 1
ATOM 713 C CA . THR A 1 90 ? -2.104 -2.171 -10.369 1.00 93.19 90 THR A CA 1
ATOM 714 C C . THR A 1 90 ? -2.505 -2.645 -8.980 1.00 93.19 90 THR A C 1
ATOM 716 O O . THR A 1 90 ? -1.826 -3.492 -8.398 1.00 93.19 90 THR A O 1
ATOM 719 N N . TYR A 1 91 ? -3.617 -2.118 -8.473 1.00 93.94 91 TYR A N 1
ATOM 720 C CA . TYR A 1 91 ? -4.221 -2.520 -7.205 1.00 93.94 91 TYR A CA 1
ATOM 721 C C . TYR A 1 91 ? -5.384 -3.468 -7.490 1.00 93.94 91 TYR A C 1
ATOM 723 O O . TYR A 1 91 ? -6.290 -3.135 -8.251 1.00 93.94 91 TYR A O 1
ATOM 731 N N . SER A 1 92 ? -5.335 -4.662 -6.908 1.00 95.44 92 SER A N 1
ATOM 732 C CA . SER A 1 92 ? -6.354 -5.699 -7.056 1.00 95.44 92 SER A CA 1
ATOM 733 C C . SER A 1 92 ? -7.053 -5.909 -5.724 1.00 95.44 92 SER A C 1
ATOM 735 O O . SER A 1 92 ? -6.407 -6.274 -4.744 1.00 95.44 92 SER A O 1
ATOM 737 N N . PHE A 1 93 ? -8.366 -5.703 -5.706 1.00 94.62 93 PHE A N 1
ATOM 738 C CA . PHE A 1 93 ? -9.198 -5.876 -4.521 1.00 94.62 93 PHE A CA 1
ATOM 739 C C . PHE A 1 93 ? -10.056 -7.131 -4.670 1.00 94.62 93 PHE A C 1
ATOM 741 O O . PHE A 1 93 ? -10.827 -7.250 -5.622 1.00 94.62 93 PHE A O 1
ATOM 748 N N . THR A 1 94 ? -9.936 -8.057 -3.724 1.00 93.88 94 THR A N 1
ATOM 749 C CA . THR A 1 94 ? -10.645 -9.341 -3.730 1.00 93.88 94 THR A CA 1
ATOM 750 C C . THR A 1 94 ? -11.547 -9.433 -2.500 1.00 93.88 94 THR A C 1
ATOM 752 O O . THR A 1 94 ? -11.051 -9.693 -1.403 1.00 93.88 94 THR A O 1
ATOM 755 N N . PRO A 1 95 ? -12.866 -9.215 -2.635 1.00 91.25 95 PRO A N 1
ATOM 756 C CA . PRO A 1 95 ? -13.793 -9.360 -1.518 1.00 91.25 95 PRO A CA 1
ATOM 757 C C . PRO A 1 95 ? -13.936 -10.838 -1.125 1.00 91.25 95 PRO A C 1
ATOM 759 O O . PRO A 1 95 ? -14.204 -11.688 -1.973 1.00 91.25 95 PRO A O 1
ATOM 762 N N . THR A 1 96 ? -13.782 -11.147 0.164 1.00 89.19 96 THR A N 1
ATOM 763 C CA . THR A 1 96 ? -13.793 -12.524 0.709 1.00 89.19 96 THR A CA 1
ATOM 764 C C . THR A 1 96 ? -14.986 -12.805 1.632 1.00 89.19 96 THR A C 1
ATOM 766 O O . THR A 1 96 ? -15.071 -13.865 2.246 1.00 89.19 96 THR A O 1
ATOM 769 N N . GLY A 1 97 ? -15.918 -11.855 1.764 1.00 83.56 97 GLY A N 1
ATOM 770 C CA . GLY A 1 97 ? -17.084 -11.930 2.657 1.00 83.56 97 GLY A CA 1
ATOM 771 C C . GLY A 1 97 ? -16.797 -11.493 4.098 1.00 83.56 97 GLY A C 1
ATOM 772 O O . GLY A 1 97 ? -17.661 -10.884 4.731 1.00 83.56 97 GLY A O 1
ATOM 773 N N . ILE A 1 98 ? -15.577 -11.725 4.590 1.00 85.31 98 ILE A N 1
ATOM 774 C CA . ILE A 1 98 ? -15.100 -11.230 5.894 1.00 85.31 98 ILE A CA 1
ATOM 775 C C . ILE A 1 98 ? -14.390 -9.875 5.778 1.00 85.31 98 ILE A C 1
ATOM 777 O O . ILE A 1 98 ? -14.581 -9.016 6.631 1.00 85.31 98 ILE A O 1
ATOM 781 N N . GLY A 1 99 ? -13.691 -9.641 4.668 1.00 85.88 99 GLY A N 1
ATOM 782 C CA . GLY A 1 99 ? -13.024 -8.380 4.357 1.00 85.88 99 GLY A CA 1
ATOM 783 C C . GLY A 1 99 ? -12.682 -8.288 2.873 1.00 85.88 99 GLY A C 1
ATOM 784 O O . GLY A 1 99 ? -13.251 -9.010 2.043 1.00 85.88 99 GLY A O 1
ATOM 785 N N . VAL A 1 100 ? -11.763 -7.390 2.530 1.00 90.31 100 VAL A N 1
ATOM 786 C CA . VAL A 1 100 ? -11.261 -7.197 1.165 1.00 90.31 100 VAL A CA 1
ATOM 787 C C . VAL A 1 100 ? -9.757 -7.419 1.163 1.00 90.31 100 VAL A C 1
ATOM 789 O O . VAL A 1 100 ? -9.021 -6.637 1.747 1.00 90.31 100 VAL A O 1
ATOM 792 N N . ALA A 1 101 ? -9.291 -8.489 0.516 1.00 93.12 101 ALA A N 1
ATOM 793 C CA . ALA A 1 101 ? -7.861 -8.707 0.330 1.00 93.12 101 ALA A CA 1
ATOM 794 C C . ALA A 1 101 ? -7.334 -7.762 -0.751 1.00 93.12 101 ALA A C 1
ATOM 796 O O . ALA A 1 101 ? -7.951 -7.634 -1.814 1.00 93.12 101 ALA A O 1
ATOM 797 N N . VAL A 1 102 ? -6.186 -7.138 -0.505 1.00 94.81 102 VAL A N 1
ATOM 798 C CA . VAL A 1 102 ? -5.578 -6.173 -1.419 1.00 94.81 102 VAL A CA 1
ATOM 799 C C . VAL A 1 102 ? -4.196 -6.656 -1.837 1.00 94.81 102 VAL A C 1
ATOM 801 O O . VAL A 1 102 ? -3.333 -6.981 -1.024 1.00 94.81 102 VAL A O 1
ATOM 804 N N . THR A 1 103 ? -3.983 -6.725 -3.146 1.00 97.25 103 THR A N 1
ATOM 805 C CA . THR A 1 103 ? -2.682 -7.030 -3.746 1.00 97.25 103 THR A CA 1
ATOM 806 C C . THR A 1 103 ? -2.268 -5.876 -4.635 1.00 97.25 103 THR A C 1
ATOM 808 O O . THR A 1 103 ? -3.033 -5.439 -5.498 1.00 97.25 103 THR A O 1
ATOM 811 N N . VAL A 1 104 ? -1.042 -5.403 -4.457 1.00 96.75 104 VAL A N 1
ATOM 812 C CA . VAL A 1 104 ? -0.422 -4.419 -5.337 1.00 96.75 104 VAL A CA 1
ATOM 813 C C . VAL A 1 104 ? 0.542 -5.134 -6.280 1.00 96.75 104 VAL A C 1
ATOM 815 O O . VAL A 1 104 ? 1.220 -6.085 -5.901 1.00 96.75 104 VAL A O 1
ATOM 818 N N . SER A 1 105 ? 0.583 -4.723 -7.544 1.00 95.94 105 SER A N 1
ATOM 819 C CA . SER A 1 105 ? 1.473 -5.318 -8.543 1.00 95.94 105 SER A CA 1
ATOM 820 C C . SER A 1 105 ? 2.106 -4.266 -9.436 1.00 95.94 105 SER A C 1
ATOM 822 O O . SER A 1 105 ? 1.467 -3.279 -9.795 1.00 95.94 105 SER A O 1
ATOM 824 N N . CYS A 1 106 ? 3.376 -4.468 -9.776 1.00 93.56 106 CYS A N 1
ATOM 825 C CA . CYS A 1 106 ? 4.120 -3.622 -10.696 1.00 93.56 106 CYS A CA 1
ATOM 826 C C . CYS A 1 106 ? 4.057 -4.194 -12.120 1.00 93.56 106 CYS A C 1
ATOM 828 O O . CYS A 1 106 ? 3.988 -5.407 -12.312 1.00 93.56 106 CYS A O 1
ATOM 830 N N . ALA A 1 107 ? 4.174 -3.332 -13.129 1.00 90.81 107 ALA A N 1
ATOM 831 C CA . ALA A 1 107 ? 4.270 -3.703 -14.539 1.00 90.81 107 ALA A CA 1
ATOM 832 C C . ALA A 1 107 ? 5.437 -4.665 -14.847 1.00 90.81 107 ALA A C 1
ATOM 834 O O . ALA A 1 107 ? 5.376 -5.392 -15.833 1.00 90.81 107 ALA A O 1
ATOM 835 N N . CYS A 1 108 ? 6.465 -4.726 -13.989 1.00 90.81 108 CYS A N 1
ATOM 836 C CA . CYS A 1 108 ? 7.539 -5.720 -14.091 1.00 90.81 108 CYS A CA 1
ATOM 837 C C . CYS A 1 108 ? 7.110 -7.155 -13.738 1.00 90.81 108 CYS A C 1
ATOM 839 O O . CYS A 1 108 ? 7.899 -8.081 -13.902 1.00 90.81 108 CYS A O 1
ATOM 841 N N . GLY A 1 109 ? 5.892 -7.340 -13.222 1.00 92.50 109 GLY A N 1
ATOM 842 C CA . GLY A 1 109 ? 5.353 -8.621 -12.773 1.00 92.50 109 GLY A CA 1
ATOM 843 C C . GLY A 1 109 ? 5.489 -8.879 -11.270 1.00 92.50 109 GLY A C 1
ATOM 844 O O . GLY A 1 109 ? 4.861 -9.815 -10.775 1.00 92.50 109 GLY A O 1
ATOM 845 N N . ALA A 1 110 ? 6.245 -8.057 -10.531 1.00 95.81 110 ALA A N 1
ATOM 846 C CA . ALA A 1 110 ? 6.338 -8.159 -9.073 1.00 95.81 110 ALA A CA 1
ATOM 847 C C . ALA A 1 110 ? 4.984 -7.873 -8.407 1.00 95.81 110 ALA A C 1
ATOM 849 O O . ALA A 1 110 ? 4.224 -7.019 -8.874 1.00 95.81 110 ALA A O 1
ATOM 850 N N . LYS A 1 111 ? 4.689 -8.579 -7.313 1.00 97.69 111 LYS A N 1
ATOM 851 C CA . LYS A 1 111 ? 3.432 -8.468 -6.564 1.00 97.69 111 LYS A CA 1
ATOM 852 C C . LYS A 1 111 ? 3.706 -8.487 -5.069 1.00 97.69 111 LYS A C 1
ATOM 854 O O . LYS A 1 111 ? 4.617 -9.189 -4.647 1.00 97.69 111 LYS A O 1
ATOM 859 N N . GLU A 1 112 ? 2.876 -7.783 -4.312 1.00 97.69 112 GLU A N 1
ATOM 860 C CA . GLU A 1 112 ? 2.912 -7.749 -2.853 1.00 97.69 112 GLU A CA 1
ATOM 861 C C . GLU A 1 112 ? 1.494 -7.830 -2.289 1.00 97.69 112 GLU A C 1
ATOM 863 O O . GLU A 1 112 ? 0.566 -7.205 -2.820 1.00 97.69 112 GLU A O 1
ATOM 868 N N . ASN A 1 113 ? 1.320 -8.617 -1.227 1.00 96.94 113 ASN A N 1
ATOM 869 C CA . ASN A 1 113 ? 0.063 -8.667 -0.494 1.00 96.94 113 ASN A CA 1
ATOM 870 C C . ASN A 1 113 ? 0.139 -7.665 0.655 1.00 96.94 113 ASN A C 1
ATOM 872 O O . ASN A 1 113 ? 0.909 -7.860 1.585 1.00 96.94 113 ASN A O 1
ATOM 876 N N . ILE A 1 114 ? -0.681 -6.622 0.591 1.00 95.56 114 ILE A N 1
ATOM 877 C CA . ILE A 1 114 ? -0.650 -5.518 1.558 1.00 95.56 114 ILE A CA 1
ATOM 878 C C . ILE A 1 114 ? -1.790 -5.591 2.576 1.00 95.56 114 ILE A C 1
ATOM 880 O O . ILE A 1 114 ? -1.884 -4.720 3.426 1.00 95.56 114 ILE A O 1
ATOM 884 N N . THR A 1 115 ? -2.657 -6.603 2.472 1.00 93.12 115 THR A N 1
ATOM 885 C CA . THR A 1 115 ? -3.913 -6.713 3.228 1.00 93.12 115 THR A CA 1
ATOM 886 C C . THR A 1 115 ? -3.714 -6.535 4.736 1.00 93.12 115 THR A C 1
ATOM 888 O O . THR A 1 115 ? -2.967 -7.293 5.358 1.00 93.12 115 THR A O 1
ATOM 891 N N . ASP A 1 116 ? -4.477 -5.624 5.347 1.00 89.31 116 ASP A N 1
ATOM 892 C CA . ASP A 1 116 ? -4.545 -5.503 6.808 1.00 89.31 116 ASP A CA 1
ATOM 893 C C . ASP A 1 116 ? -5.491 -6.550 7.417 1.00 89.31 116 ASP A C 1
ATOM 895 O O . ASP A 1 116 ? -6.646 -6.270 7.754 1.00 89.31 116 ASP A O 1
ATOM 899 N N . TYR A 1 117 ? -4.994 -7.774 7.594 1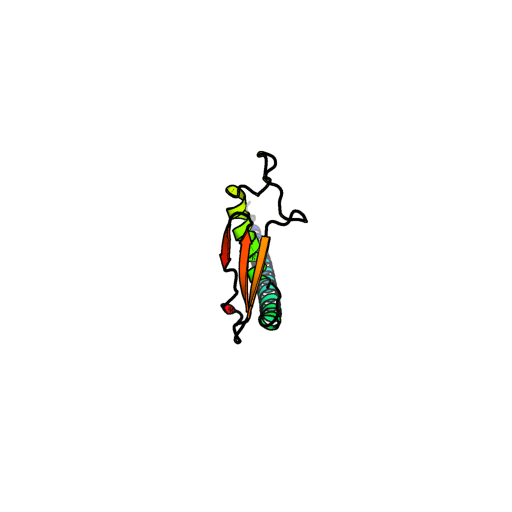.00 86.50 117 TYR A N 1
ATOM 900 C CA . TYR A 1 117 ? -5.760 -8.846 8.239 1.00 86.50 117 TYR A CA 1
ATOM 901 C C . TYR A 1 117 ? -6.095 -8.567 9.714 1.00 86.50 117 TYR A C 1
ATOM 903 O O . TYR A 1 117 ? -6.994 -9.207 10.254 1.00 86.50 117 TYR A O 1
ATOM 911 N N . GLY A 1 118 ? -5.387 -7.646 10.380 1.00 81.69 118 GLY A N 1
ATOM 912 C CA . GLY A 1 118 ? -5.650 -7.285 11.776 1.00 81.69 118 GLY A CA 1
ATOM 913 C C . GLY A 1 118 ? -6.908 -6.431 11.952 1.00 81.69 118 GLY A C 1
ATOM 914 O O . GLY A 1 118 ? -7.463 -6.372 13.051 1.00 81.69 118 GLY A O 1
ATOM 915 N N . SER A 1 119 ? -7.369 -5.790 10.874 1.00 73.38 119 SER A N 1
ATOM 916 C CA . SER A 1 119 ? -8.563 -4.937 10.867 1.00 73.38 119 SER A CA 1
ATOM 917 C C . SER A 1 119 ? -9.885 -5.678 10.623 1.00 73.38 119 SER A C 1
ATOM 919 O O . SER A 1 119 ? -10.950 -5.080 10.823 1.00 73.38 119 SER A O 1
ATOM 921 N N . TRP A 1 120 ? -9.830 -6.947 10.195 1.00 76.12 120 TRP A N 1
ATOM 922 C CA . TRP A 1 120 ? -11.001 -7.747 9.808 1.00 76.12 120 TRP A CA 1
ATOM 923 C C . TRP A 1 120 ? -11.833 -8.231 11.010 1.00 76.12 120 TRP A C 1
ATOM 925 O O . TRP A 1 120 ? -11.298 -8.376 12.135 1.00 76.12 120 TRP A O 1
#

Mean predicted aligned error: 10.77 Å

Organism: NCBI:txid412755

pLDDT: mean 83.69, std 12.25, range [46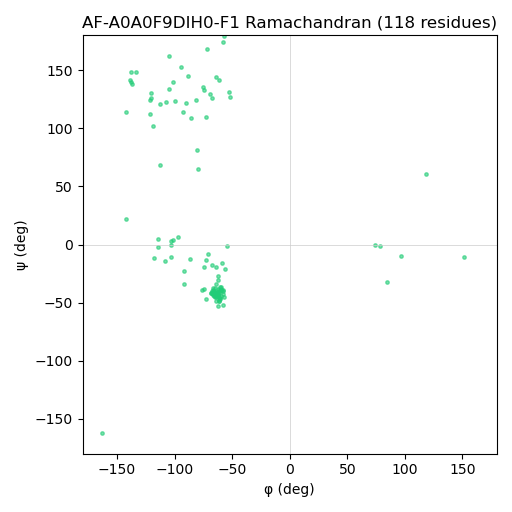.81, 97.69]

Foldseek 3Di:
DDPPDPVVVVVVVVVVVVVVVVVVVVVVVVVVVVVVQLVVVLVCQADPDQGPQLVVVVVVCCVVCLVPDQQRCPVPDDHDQDPPVSDQKDWDWPHPVVGIWIKIAGVSGDIDTSDPPVSD

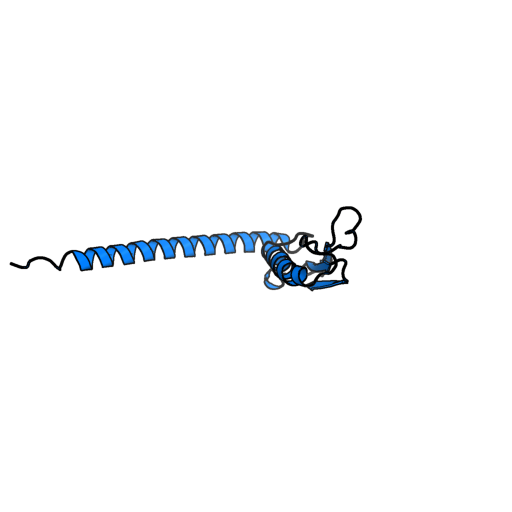Sequence (120 aa):
MGKEGSGTMKEEMMGTFHESLKQAAEKSRLRYEQLDDFYKDRANAKKFTITTYELKEVLDWQTEHNKTCPYYDDGTKVVSPGGAIGGRMTYSFTPTGIGVAVTVSCACGAKENITDYGSW

Radius of gyration: 24.3 Å; Cα contacts (8 Å, |Δi|>4): 105; chains: 1; bounding box: 51×44×72 Å

Nearest PDB structures (foldseek):
  6z46-assembly1_W  TM=3.240E-01  e=1.562E+00  Sulfolobus acidocaldarius
  2l1u-assembly1_A  TM=4.563E-01  e=6.853E+00  Mus musculus